Protein AF-A0A0Q3MGG3-F1 (afdb_monomer_lite)

Secondary structure (DSSP, 8-state):
----------EEE---GGGGPEEETTEEE-TTSPPHHHHHHHHHHHHHHHHHHS-GGGEEE--TTS--------SS-------------------------------------

Organism: Brachypodium distachyon (NCBI:txid15368)

Foldseek 3Di:
DDPPPPPLQAAEDEDDLQVCWDDPDPDTDRPVGDDLVVVVVVSVVVQVVVCVVDPNPRYHYDDRPDDDDDDDDAPPNDDDDDDDDPDDPPPPDDDDDDDDDDDDDDDDDDDDD

pLDDT: mean 71.73, std 20.2, range [34.09, 93.06]

Radius of gyration: 28.98 Å; chains: 1; bounding box: 102×44×48 Å

Sequence (113 aa):
MGSECYAAKLRSSISQFTLYGILKGNKPDFH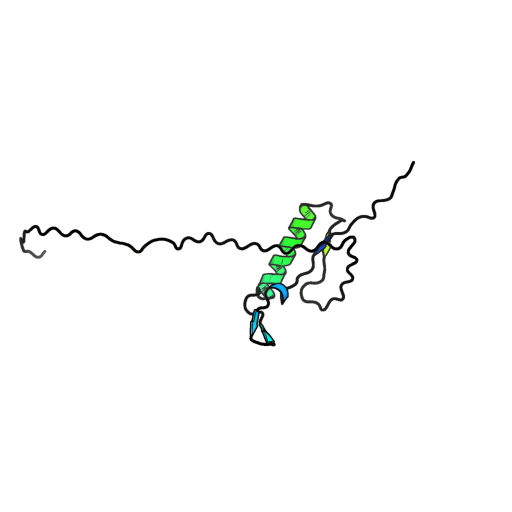VAMPPAKAKPFYTSLVEKFQKSYTNDTVKDGIFGAMMKVSLVNDGPVTMQVDSPSVQDSSRSSNGDASLVPDGEAAVPNETR

Structure (mmCIF, N/CA/C/O backbone):
data_AF-A0A0Q3MGG3-F1
#
_entry.id   AF-A0A0Q3MGG3-F1
#
loop_
_atom_site.group_PDB
_atom_site.id
_atom_site.type_symbol
_atom_site.label_atom_id
_atom_site.label_alt_id
_atom_site.label_comp_id
_atom_site.label_asym_id
_atom_site.label_entity_id
_atom_site.label_seq_id
_atom_site.pdbx_PDB_ins_code
_atom_site.Cartn_x
_atom_site.Cartn_y
_atom_site.Cartn_z
_atom_site.occupancy
_atom_site.B_iso_or_equiv
_atom_site.auth_seq_id
_atom_site.auth_comp_id
_atom_site.auth_asym_id
_atom_site.auth_atom_id
_atom_site.pdbx_PDB_model_num
ATOM 1 N N . MET A 1 1 ? -30.998 10.839 24.889 1.00 40.59 1 MET A N 1
ATOM 2 C CA . MET A 1 1 ? -30.159 9.626 24.766 1.00 40.59 1 MET A CA 1
ATOM 3 C C . MET A 1 1 ? -30.016 9.298 23.287 1.00 40.59 1 MET A C 1
ATOM 5 O O . MET A 1 1 ? -30.768 8.495 22.762 1.00 40.59 1 MET A O 1
ATOM 9 N N . GLY A 1 2 ? -29.129 10.011 22.594 1.00 43.22 2 GLY A N 1
ATOM 10 C CA . GLY A 1 2 ? -28.794 9.757 21.194 1.00 43.22 2 GLY A CA 1
ATOM 11 C C . GLY A 1 2 ? -27.353 9.284 21.143 1.00 43.22 2 GLY A C 1
ATOM 12 O O . GLY A 1 2 ? -26.448 10.089 20.970 1.00 43.22 2 GLY A O 1
ATOM 13 N N . SER A 1 3 ? -27.131 8.001 21.412 1.00 42.62 3 SER A N 1
ATOM 14 C CA . SER A 1 3 ? -25.853 7.362 21.126 1.00 42.62 3 SER A CA 1
ATOM 15 C C . SER A 1 3 ? -25.849 7.037 19.639 1.00 42.62 3 SER A C 1
ATOM 17 O O . SER A 1 3 ? -26.226 5.934 19.242 1.00 42.62 3 SER A O 1
ATOM 19 N N . GLU A 1 4 ? -25.487 8.010 18.806 1.00 43.66 4 GLU A N 1
ATOM 20 C CA . GLU A 1 4 ? -25.012 7.690 17.465 1.00 43.66 4 GLU A CA 1
ATOM 21 C C . GLU A 1 4 ? -23.788 6.799 17.650 1.00 43.66 4 GLU A C 1
ATOM 23 O O . GLU A 1 4 ? -22.716 7.235 18.073 1.00 43.66 4 GLU A O 1
ATOM 28 N N . CYS A 1 5 ? -23.992 5.504 17.421 1.00 34.09 5 CYS A N 1
ATOM 29 C CA . CYS A 1 5 ? -22.927 4.549 17.229 1.00 34.09 5 CYS A CA 1
ATOM 30 C C . CYS A 1 5 ? -22.067 5.083 16.084 1.00 34.09 5 CYS A C 1
ATOM 32 O O . CYS A 1 5 ? -22.395 4.883 14.917 1.00 34.09 5 CYS A O 1
ATOM 34 N N . TYR A 1 6 ? -20.982 5.783 16.413 1.00 47.69 6 TYR A N 1
ATOM 35 C CA . TYR A 1 6 ? -19.891 6.006 15.480 1.00 47.69 6 TYR A CA 1
ATOM 36 C C . TYR A 1 6 ? -19.469 4.616 15.010 1.00 47.69 6 TYR A C 1
ATOM 38 O O . TYR A 1 6 ? -18.832 3.868 15.755 1.00 47.69 6 TYR A O 1
ATOM 46 N N . ALA A 1 7 ? -19.909 4.226 13.814 1.00 49.62 7 ALA A N 1
ATOM 47 C CA . ALA A 1 7 ? -19.470 3.000 13.177 1.00 49.62 7 ALA A CA 1
ATOM 48 C C . ALA A 1 7 ? -17.943 3.004 13.243 1.00 49.62 7 ALA A C 1
ATOM 50 O O . ALA A 1 7 ? -17.316 3.971 12.805 1.00 49.62 7 ALA A O 1
ATOM 51 N N . ALA A 1 8 ? -17.353 1.986 13.875 1.00 55.44 8 ALA A N 1
ATOM 52 C CA . ALA A 1 8 ? -15.915 1.921 14.085 1.00 55.44 8 ALA A CA 1
ATOM 53 C C . ALA A 1 8 ? -15.208 2.116 12.734 1.00 55.44 8 ALA A C 1
ATOM 55 O O . ALA A 1 8 ? -15.246 1.242 11.868 1.00 55.44 8 ALA A O 1
ATOM 56 N N . LYS A 1 9 ? -14.623 3.302 12.517 1.00 66.00 9 LYS A N 1
ATOM 57 C CA . LYS A 1 9 ? -13.968 3.652 11.255 1.00 66.00 9 LYS A CA 1
ATOM 58 C C . LYS A 1 9 ? -12.666 2.859 11.193 1.00 66.00 9 LYS A C 1
ATOM 60 O O . LYS A 1 9 ? -11.687 3.194 11.861 1.00 66.00 9 LYS A O 1
ATOM 65 N N . LEU A 1 10 ? -12.688 1.765 10.440 1.00 68.44 10 LEU A N 1
ATOM 66 C CA . LEU A 1 10 ? -11.533 0.895 10.257 1.00 68.44 10 LEU A CA 1
ATOM 67 C C . LEU A 1 10 ? -10.517 1.559 9.322 1.00 68.44 10 LEU A C 1
ATOM 69 O O . LEU A 1 10 ? -10.869 2.114 8.281 1.00 68.44 10 LEU A O 1
ATOM 73 N N . ARG A 1 11 ? -9.241 1.484 9.694 1.00 82.00 11 ARG A N 1
ATOM 74 C CA . ARG A 1 11 ? -8.092 1.870 8.872 1.00 82.00 11 ARG A CA 1
ATOM 75 C C . ARG A 1 11 ? -7.616 0.628 8.134 1.00 82.00 11 ARG A C 1
ATOM 77 O O . ARG A 1 11 ? -7.422 -0.404 8.765 1.00 82.00 11 ARG A O 1
ATOM 84 N N . SER A 1 12 ? -7.426 0.718 6.822 1.00 82.50 12 SER A N 1
ATOM 85 C CA . SER A 1 12 ? -6.929 -0.404 6.016 1.00 82.50 12 SER A CA 1
ATOM 86 C C . SER A 1 12 ? -5.542 -0.082 5.473 1.00 82.50 12 SER A C 1
ATOM 88 O O . SER A 1 12 ? -5.360 0.969 4.863 1.00 82.50 12 SER A O 1
ATOM 90 N N . SER A 1 13 ? -4.579 -0.976 5.693 1.00 84.19 13 SER A N 1
ATOM 91 C CA . SER A 1 13 ? -3.266 -0.933 5.041 1.00 84.19 13 SER A CA 1
ATOM 92 C C . SER A 1 13 ? -3.259 -1.908 3.868 1.00 84.19 13 SER A C 1
ATOM 94 O O . SER A 1 13 ? -3.680 -3.055 4.015 1.00 84.19 13 SER A O 1
ATOM 96 N N . ILE A 1 14 ? -2.827 -1.442 2.693 1.00 87.88 14 ILE A N 1
ATOM 97 C CA . ILE A 1 14 ? -2.701 -2.262 1.483 1.00 87.88 14 ILE A CA 1
ATOM 98 C C . ILE A 1 14 ? -1.363 -1.928 0.823 1.00 87.88 14 ILE A C 1
ATOM 100 O O . ILE A 1 14 ? -1.095 -0.772 0.497 1.00 87.88 14 ILE A O 1
ATOM 104 N N . SER A 1 15 ? -0.514 -2.934 0.610 1.00 88.50 15 SER A N 1
ATOM 105 C CA . SER A 1 15 ? 0.758 -2.756 -0.094 1.00 88.50 15 SER A CA 1
ATOM 106 C C . SER A 1 15 ? 0.524 -2.408 -1.571 1.00 88.50 15 SER A C 1
ATOM 108 O O . SER A 1 15 ? -0.049 -3.223 -2.297 1.00 88.50 15 SER A O 1
ATOM 110 N N . GLN A 1 16 ? 1.007 -1.251 -2.040 1.00 88.62 16 GLN A N 1
ATOM 111 C CA . GLN A 1 16 ? 0.819 -0.799 -3.426 1.00 88.62 16 GLN A CA 1
ATOM 112 C C . GLN A 1 16 ? 2.131 -0.318 -4.067 1.00 88.62 16 GLN A C 1
ATOM 114 O O . GLN A 1 16 ? 2.469 0.862 -4.045 1.00 88.62 16 GLN A O 1
ATOM 119 N N . PHE A 1 17 ? 2.871 -1.242 -4.688 1.00 86.31 17 PHE A N 1
ATOM 120 C CA . PHE A 1 17 ? 4.147 -0.924 -5.350 1.00 86.31 17 PHE A CA 1
ATOM 121 C C . PHE A 1 17 ? 3.981 -0.028 -6.588 1.00 86.31 17 PHE A C 1
ATOM 123 O O . PHE A 1 17 ? 4.910 0.679 -6.973 1.00 86.31 17 PHE A O 1
ATOM 130 N N . THR A 1 18 ? 2.793 -0.029 -7.201 1.00 85.81 18 THR A N 1
ATOM 131 C CA . THR A 1 18 ? 2.509 0.742 -8.417 1.00 85.81 18 THR A CA 1
ATOM 132 C C . THR A 1 18 ? 2.562 2.252 -8.199 1.00 85.81 18 THR A C 1
ATOM 134 O O . THR A 1 18 ? 2.671 2.985 -9.176 1.00 85.81 18 THR A O 1
ATOM 137 N N . LEU A 1 19 ? 2.516 2.718 -6.944 1.00 86.56 19 LEU A N 1
ATOM 138 C CA . LEU A 1 19 ? 2.709 4.130 -6.598 1.00 86.56 19 LEU A CA 1
ATOM 139 C C . LEU A 1 19 ? 4.111 4.640 -6.974 1.00 86.56 19 LEU A C 1
ATOM 141 O O . LEU A 1 19 ? 4.259 5.815 -7.277 1.00 86.56 19 LEU A O 1
ATOM 145 N N . TYR A 1 20 ? 5.114 3.757 -7.030 1.00 84.62 20 TYR A N 1
ATOM 146 C CA . TYR A 1 20 ? 6.477 4.071 -7.485 1.00 84.62 20 TYR A CA 1
ATOM 147 C C . TYR A 1 20 ? 6.691 3.770 -8.983 1.00 84.62 20 TYR A C 1
ATOM 149 O O . TYR A 1 20 ? 7.806 3.488 -9.422 1.00 84.62 20 TYR A O 1
ATOM 157 N N . GLY A 1 21 ? 5.620 3.781 -9.782 1.00 84.56 21 GLY A N 1
ATOM 158 C CA . GLY A 1 21 ? 5.697 3.586 -11.228 1.00 84.56 21 GLY A CA 1
ATOM 159 C C . GLY A 1 21 ? 6.203 4.827 -11.965 1.00 84.56 21 GLY A C 1
ATOM 160 O O . GLY A 1 21 ? 5.658 5.915 -11.809 1.00 84.56 21 GLY A O 1
ATOM 161 N N . ILE A 1 22 ? 7.202 4.648 -12.826 1.00 84.88 22 ILE A N 1
ATOM 162 C CA . ILE A 1 22 ? 7.658 5.638 -13.807 1.00 84.88 22 ILE A CA 1
ATOM 163 C C . ILE A 1 22 ? 7.081 5.263 -15.171 1.00 84.88 22 ILE A C 1
ATOM 165 O O . ILE A 1 22 ? 7.160 4.113 -15.597 1.00 84.88 22 ILE A O 1
ATOM 169 N N . LEU A 1 23 ? 6.521 6.231 -15.892 1.00 86.06 23 LEU A N 1
ATOM 170 C CA . LEU A 1 23 ? 6.021 6.007 -17.246 1.00 86.06 23 LEU A CA 1
ATOM 171 C C . LEU A 1 23 ? 7.148 6.200 -18.269 1.00 86.06 23 LEU A C 1
ATOM 173 O O . LEU A 1 23 ? 7.673 7.299 -18.436 1.00 86.06 23 LEU A O 1
ATOM 177 N N . LYS A 1 24 ? 7.510 5.129 -18.985 1.00 83.88 24 LYS A N 1
ATOM 178 C CA . LYS A 1 24 ? 8.363 5.186 -20.182 1.00 83.88 24 LYS A CA 1
ATOM 179 C C . LYS A 1 24 ? 7.452 5.167 -21.411 1.00 83.88 24 LYS A C 1
ATOM 181 O O . LYS A 1 24 ? 7.107 4.104 -21.931 1.00 83.88 24 LYS A O 1
ATOM 186 N N . GLY A 1 25 ? 6.994 6.350 -21.824 1.00 86.81 25 GLY A N 1
ATOM 187 C CA . GLY A 1 25 ? 5.884 6.488 -22.772 1.00 86.81 25 GLY A CA 1
ATOM 188 C C . GLY A 1 25 ? 4.577 6.004 -22.135 1.00 86.81 25 GLY A C 1
ATOM 189 O O . GLY A 1 25 ? 4.224 6.456 -21.053 1.00 86.81 25 GLY A O 1
ATOM 190 N N . ASN A 1 26 ? 3.900 5.035 -22.761 1.00 89.25 26 ASN A N 1
ATOM 191 C CA . ASN A 1 26 ? 2.661 4.438 -22.231 1.00 89.25 26 ASN A CA 1
ATOM 192 C C . ASN A 1 26 ? 2.897 3.178 -21.379 1.00 89.25 26 ASN A C 1
ATOM 194 O O . ASN A 1 26 ? 1.943 2.583 -20.878 1.00 89.25 26 ASN A O 1
ATOM 198 N N . LYS A 1 27 ? 4.153 2.730 -21.238 1.00 88.12 27 LYS A N 1
ATOM 199 C CA . LYS A 1 27 ? 4.494 1.537 -20.462 1.00 88.12 27 LYS A CA 1
ATOM 200 C C . LYS A 1 27 ? 4.923 1.940 -19.047 1.00 88.12 27 LYS A C 1
ATOM 202 O O . LYS A 1 27 ? 5.914 2.663 -18.913 1.00 88.12 27 LYS A O 1
ATOM 207 N N . PRO A 1 28 ? 4.240 1.457 -17.998 1.00 87.88 28 PRO A N 1
ATOM 208 C CA . PRO A 1 28 ? 4.699 1.655 -16.635 1.00 87.88 28 PRO A CA 1
ATOM 209 C C . PRO A 1 28 ? 5.917 0.771 -16.342 1.00 87.88 28 PRO A C 1
ATOM 211 O O . PRO A 1 28 ? 5.980 -0.398 -16.732 1.00 87.88 28 PRO A O 1
ATOM 214 N N . ASP A 1 29 ? 6.888 1.353 -15.654 1.00 86.69 29 ASP A N 1
ATOM 215 C CA . ASP A 1 29 ? 8.122 0.734 -15.194 1.00 86.69 29 ASP A CA 1
ATOM 216 C C . ASP A 1 29 ? 8.238 0.925 -13.676 1.00 86.69 29 ASP A C 1
ATOM 218 O O . ASP A 1 29 ? 8.061 2.026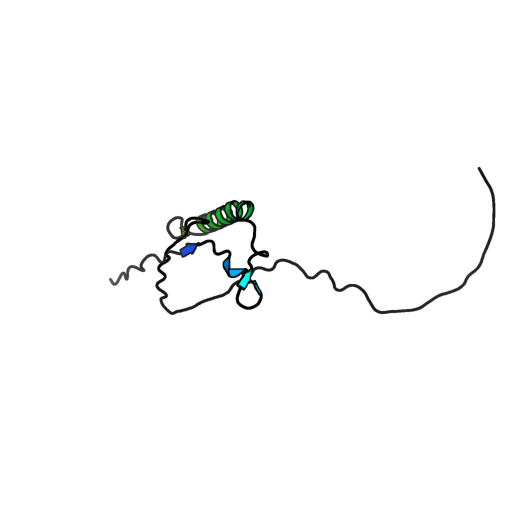 -13.166 1.00 86.69 29 ASP A O 1
ATOM 222 N N . PHE A 1 30 ? 8.528 -0.150 -12.947 1.00 87.56 30 PHE A N 1
ATOM 223 C CA . PHE A 1 30 ? 8.519 -0.185 -11.482 1.00 87.56 30 PHE A CA 1
ATOM 224 C C . PHE A 1 30 ? 9.894 -0.505 -10.885 1.00 87.56 30 PHE A C 1
ATOM 226 O O . PHE A 1 30 ? 9.977 -0.920 -9.733 1.00 87.56 30 PHE A O 1
ATOM 233 N N . HIS A 1 31 ? 10.979 -0.339 -11.646 1.00 86.50 31 HIS A N 1
ATOM 234 C CA . HIS A 1 31 ? 12.341 -0.651 -11.187 1.00 86.50 31 HIS A CA 1
ATOM 235 C C . HIS A 1 31 ? 12.777 0.098 -9.915 1.00 86.50 31 HIS A C 1
ATOM 237 O O . HIS A 1 31 ? 13.674 -0.372 -9.222 1.00 86.50 31 HIS A O 1
ATOM 243 N N . VAL A 1 32 ? 12.161 1.244 -9.604 1.00 84.88 32 VAL A N 1
ATOM 244 C CA . VAL A 1 32 ? 12.449 2.029 -8.389 1.00 84.88 32 VAL A CA 1
ATOM 245 C C . VAL A 1 32 ? 11.745 1.452 -7.153 1.00 84.88 32 VAL A C 1
ATOM 247 O O . VAL A 1 32 ? 12.158 1.713 -6.024 1.00 84.88 32 VAL A O 1
ATOM 250 N N . ALA A 1 33 ? 10.704 0.634 -7.335 1.00 87.94 33 ALA A N 1
ATOM 251 C CA . ALA A 1 33 ? 10.012 -0.002 -6.226 1.00 87.94 33 ALA A CA 1
ATOM 252 C C . ALA A 1 33 ? 10.895 -1.066 -5.554 1.00 87.94 33 ALA A C 1
ATOM 254 O O . ALA A 1 33 ? 11.662 -1.787 -6.196 1.00 87.94 33 ALA A O 1
ATOM 255 N N . MET A 1 34 ? 10.755 -1.200 -4.235 1.00 87.94 34 MET A N 1
ATOM 256 C CA . MET A 1 34 ? 11.502 -2.194 -3.470 1.00 87.94 34 MET A CA 1
ATOM 257 C C . MET A 1 34 ? 11.185 -3.627 -3.955 1.00 87.94 34 MET A C 1
ATOM 259 O O . MET A 1 34 ? 10.009 -3.967 -4.111 1.00 87.94 34 MET A O 1
ATOM 263 N N . PRO A 1 35 ? 12.194 -4.510 -4.123 1.00 90.69 35 PRO A N 1
ATOM 264 C CA . PRO A 1 35 ? 11.963 -5.897 -4.521 1.00 90.69 35 PRO A CA 1
ATOM 265 C C . PRO A 1 35 ? 11.044 -6.646 -3.539 1.00 90.69 35 PRO A C 1
ATOM 267 O O . PRO A 1 35 ? 11.207 -6.479 -2.325 1.00 90.69 35 PRO A O 1
ATOM 270 N N . PRO A 1 36 ? 10.159 -7.551 -4.008 1.00 88.38 36 PRO A N 1
ATOM 271 C CA . PRO A 1 36 ? 9.170 -8.235 -3.165 1.00 88.38 36 PRO A CA 1
ATOM 272 C C . PRO A 1 36 ? 9.757 -8.941 -1.936 1.00 88.38 36 PRO A C 1
ATOM 274 O O . PRO A 1 36 ? 9.169 -8.901 -0.857 1.00 88.38 36 PRO A O 1
ATOM 277 N N . ALA A 1 37 ? 10.946 -9.537 -2.081 1.00 90.19 37 ALA A N 1
ATOM 278 C CA . ALA A 1 37 ? 11.640 -10.243 -1.004 1.00 90.19 37 ALA A CA 1
ATOM 279 C C . ALA A 1 37 ? 12.001 -9.334 0.186 1.00 90.19 37 ALA A C 1
ATOM 281 O O . ALA A 1 37 ? 11.961 -9.779 1.328 1.00 90.19 37 ALA A O 1
ATOM 282 N N . LYS A 1 38 ? 12.322 -8.059 -0.073 1.00 91.88 38 LYS A N 1
ATOM 283 C CA . LYS A 1 38 ? 12.595 -7.052 0.966 1.00 91.88 38 LYS A CA 1
ATOM 284 C C . LYS A 1 38 ? 11.331 -6.288 1.366 1.00 91.88 38 LYS A C 1
ATOM 286 O O . LYS A 1 38 ? 11.161 -5.947 2.532 1.00 91.88 38 LYS A O 1
ATOM 291 N N . ALA A 1 39 ? 10.423 -6.069 0.419 1.00 90.94 39 ALA A N 1
ATOM 292 C CA . ALA A 1 39 ? 9.195 -5.315 0.637 1.00 90.94 39 ALA A CA 1
ATOM 293 C C . ALA A 1 39 ? 8.212 -6.035 1.570 1.00 90.94 39 ALA A C 1
ATOM 295 O O . ALA A 1 39 ? 7.590 -5.381 2.400 1.00 90.94 39 ALA A O 1
ATOM 296 N N . LYS A 1 40 ? 8.108 -7.370 1.494 1.00 91.12 40 LYS A N 1
ATOM 297 C CA . LYS A 1 40 ? 7.235 -8.153 2.381 1.00 91.12 40 LYS A CA 1
ATOM 298 C C . LYS A 1 40 ? 7.574 -7.967 3.870 1.00 91.12 40 LYS A C 1
ATOM 300 O O . LYS A 1 40 ? 6.693 -7.522 4.600 1.00 91.12 40 LYS A O 1
ATOM 305 N N . PRO A 1 41 ? 8.807 -8.250 4.345 1.00 93.06 41 PRO A N 1
ATOM 306 C CA . PRO A 1 41 ? 9.135 -8.065 5.759 1.00 93.06 41 PRO A CA 1
ATOM 307 C C . PRO A 1 41 ? 9.055 -6.595 6.190 1.00 93.06 41 PRO A C 1
ATOM 309 O O . PRO A 1 41 ? 8.627 -6.308 7.307 1.00 93.06 41 PRO A O 1
ATOM 312 N N . PHE A 1 42 ? 9.398 -5.655 5.302 1.00 92.31 42 PHE A N 1
ATOM 313 C CA . PHE A 1 42 ? 9.240 -4.228 5.577 1.00 92.31 42 PHE A CA 1
ATOM 314 C C . PHE A 1 42 ? 7.770 -3.858 5.821 1.00 92.31 42 PHE A C 1
ATOM 316 O O . PHE A 1 42 ? 7.448 -3.246 6.839 1.00 92.31 42 PHE A O 1
ATOM 323 N N . TYR A 1 43 ? 6.876 -4.285 4.928 1.00 91.88 43 TYR A N 1
ATOM 324 C CA . TYR A 1 43 ? 5.440 -4.051 5.037 1.00 91.88 43 TYR A CA 1
ATOM 325 C C . TYR A 1 43 ? 4.850 -4.675 6.305 1.00 91.88 43 TYR A C 1
ATOM 327 O O . TYR A 1 43 ? 4.137 -3.997 7.039 1.00 91.88 43 TYR A O 1
ATOM 335 N N . THR A 1 44 ? 5.210 -5.922 6.625 1.00 90.50 44 THR A N 1
ATOM 336 C CA . THR A 1 44 ? 4.777 -6.570 7.872 1.00 90.50 44 THR A CA 1
ATOM 337 C C . THR A 1 44 ? 5.188 -5.750 9.097 1.00 90.50 44 THR A C 1
ATOM 339 O O . THR A 1 44 ? 4.350 -5.456 9.945 1.00 90.50 44 THR A O 1
ATOM 342 N N . SER A 1 45 ? 6.436 -5.268 9.148 1.00 92.44 45 SER A N 1
ATOM 343 C CA . SER A 1 45 ? 6.899 -4.422 10.257 1.00 92.44 45 SER A CA 1
ATOM 344 C C . SER A 1 45 ? 6.148 -3.085 10.362 1.00 92.44 45 SER A C 1
ATOM 346 O O . SER A 1 45 ? 5.989 -2.545 11.457 1.00 92.44 45 SER A O 1
ATOM 348 N N . LEU A 1 46 ? 5.680 -2.537 9.235 1.00 90.62 46 LEU A N 1
ATOM 349 C CA . LEU A 1 46 ? 4.886 -1.309 9.190 1.00 90.62 46 LEU A CA 1
ATOM 350 C C . LEU A 1 46 ? 3.487 -1.542 9.774 1.00 90.62 46 LEU A C 1
ATOM 352 O O . LEU A 1 46 ? 3.044 -0.775 10.628 1.00 90.62 46 LEU A O 1
ATOM 356 N N . VAL A 1 47 ? 2.818 -2.620 9.357 1.00 89.38 47 VAL A N 1
ATOM 357 C CA . VAL A 1 47 ? 1.493 -3.005 9.867 1.00 89.38 47 VAL A CA 1
ATOM 358 C C . VAL A 1 47 ? 1.552 -3.267 11.370 1.00 89.38 47 VAL A C 1
ATOM 360 O O . VAL A 1 47 ? 0.717 -2.751 12.112 1.00 89.38 47 VAL A O 1
ATOM 363 N N . GLU A 1 48 ? 2.580 -3.973 11.845 1.00 89.69 48 GLU A N 1
ATOM 364 C CA . GLU A 1 48 ? 2.797 -4.203 13.277 1.00 89.69 48 GLU A CA 1
ATOM 365 C C . GLU A 1 48 ? 2.969 -2.898 14.064 1.00 89.69 48 GLU A C 1
ATOM 367 O O . GLU A 1 48 ? 2.444 -2.764 15.170 1.00 89.69 48 GLU A O 1
ATOM 372 N N . LYS A 1 49 ? 3.693 -1.911 13.517 1.00 90.12 49 LYS A N 1
ATOM 373 C CA . LYS A 1 49 ? 3.829 -0.591 14.152 1.00 90.12 49 LYS A CA 1
ATOM 374 C C . LYS A 1 49 ? 2.477 0.106 14.260 1.00 90.12 49 LYS A C 1
ATOM 376 O O . LYS A 1 49 ? 2.161 0.627 15.325 1.00 90.12 49 LYS A O 1
ATOM 381 N N . PHE A 1 50 ? 1.654 0.066 13.213 1.00 88.56 50 PHE A N 1
ATOM 382 C CA . PHE A 1 50 ? 0.308 0.636 13.271 1.00 88.56 50 PHE A CA 1
ATOM 383 C C . PHE A 1 50 ? -0.583 -0.082 14.285 1.00 88.56 50 PHE A C 1
ATOM 385 O O . PHE A 1 50 ? -1.244 0.580 15.078 1.00 88.56 50 PHE A O 1
ATOM 392 N N . GLN A 1 51 ? -0.559 -1.412 14.327 1.00 86.69 51 GLN A N 1
ATOM 393 C CA . GLN A 1 51 ? -1.312 -2.184 15.321 1.00 86.69 51 GLN A CA 1
ATOM 394 C C . GLN A 1 51 ? -0.887 -1.868 16.761 1.00 86.69 51 GLN A C 1
ATOM 396 O O . GLN A 1 51 ? -1.725 -1.882 17.654 1.00 86.69 51 GLN A O 1
ATOM 401 N N . LYS A 1 52 ? 0.393 -1.544 16.991 1.00 87.00 52 LYS A N 1
ATOM 402 C CA . LYS A 1 52 ? 0.902 -1.113 18.304 1.00 87.00 52 LYS A CA 1
ATOM 403 C C . LYS A 1 52 ? 0.529 0.330 18.652 1.00 87.00 52 LYS A C 1
ATOM 405 O O . LYS A 1 52 ? 0.307 0.628 19.820 1.00 87.00 52 LYS A O 1
ATOM 410 N N . SER A 1 53 ? 0.505 1.232 17.671 1.00 86.62 53 SER A N 1
ATOM 411 C CA . SER A 1 53 ? 0.197 2.654 17.886 1.00 86.62 53 SER A CA 1
ATOM 412 C C . SER A 1 53 ? -1.300 2.949 18.011 1.00 86.62 53 SER A C 1
ATOM 414 O O . SER A 1 53 ? -1.667 3.978 18.575 1.00 86.62 53 SER A O 1
ATOM 416 N N . TYR A 1 54 ? -2.161 2.073 17.493 1.00 82.31 54 TYR A N 1
ATOM 417 C CA . TYR A 1 54 ? -3.616 2.210 17.546 1.00 82.31 54 TYR A CA 1
ATOM 418 C C . TYR A 1 54 ? -4.256 1.098 18.385 1.00 82.31 54 TYR A C 1
ATOM 420 O O . TYR A 1 54 ? -3.626 0.106 18.733 1.00 82.31 54 TYR A O 1
ATOM 428 N N . THR A 1 55 ? -5.543 1.235 18.710 1.00 77.75 55 THR A N 1
ATOM 429 C CA . THR A 1 55 ? -6.307 0.139 19.320 1.00 77.75 55 THR A CA 1
ATOM 430 C C . THR A 1 55 ? -6.354 -1.044 18.347 1.00 77.75 55 THR A C 1
ATOM 432 O O . THR A 1 55 ? -6.766 -0.863 17.196 1.00 77.75 55 THR A O 1
ATOM 435 N N . ASN A 1 56 ? -5.945 -2.230 18.818 1.00 61.19 56 ASN A N 1
ATOM 436 C CA . ASN A 1 56 ? -5.675 -3.439 18.019 1.00 61.19 56 ASN A CA 1
ATOM 437 C C . ASN A 1 56 ? -6.761 -3.801 16.983 1.00 61.19 56 ASN A C 1
ATOM 439 O O . ASN A 1 56 ? -6.436 -4.321 15.922 1.00 61.19 56 ASN A O 1
ATOM 443 N N . ASP A 1 57 ? -8.032 -3.476 17.230 1.00 68.06 57 ASP A N 1
ATOM 444 C CA . ASP A 1 57 ? -9.138 -3.837 16.329 1.00 68.06 57 ASP A CA 1
ATOM 445 C C . ASP A 1 57 ? -9.430 -2.845 15.196 1.00 68.06 57 ASP A C 1
ATOM 447 O O . ASP A 1 57 ? -10.269 -3.107 14.329 1.00 68.06 57 ASP A O 1
ATOM 451 N N . THR A 1 58 ? -8.740 -1.704 15.167 1.00 80.12 58 THR A N 1
ATOM 452 C CA . THR A 1 58 ? -9.037 -0.629 14.207 1.00 80.12 58 THR A CA 1
ATOM 453 C C . THR A 1 58 ? -8.207 -0.685 12.929 1.00 80.12 58 THR A C 1
ATOM 455 O O . THR A 1 58 ? -8.537 0.028 11.982 1.00 80.12 58 THR A O 1
ATOM 458 N N . VAL A 1 59 ? -7.162 -1.519 12.875 1.00 81.69 59 VAL A N 1
ATOM 459 C CA . VAL A 1 59 ? -6.275 -1.658 11.711 1.00 81.69 59 VAL A CA 1
ATOM 460 C C . VAL A 1 59 ? -6.528 -3.002 11.034 1.00 81.69 59 VAL A C 1
ATOM 462 O O . VAL A 1 59 ? -6.323 -4.059 11.625 1.00 81.69 59 VAL A O 1
ATOM 465 N N . LYS A 1 60 ? -6.974 -2.965 9.780 1.00 85.06 60 LYS A N 1
ATOM 466 C CA . LYS A 1 60 ? -7.112 -4.130 8.904 1.00 85.06 60 LYS A CA 1
ATOM 467 C C . LYS A 1 60 ? -5.952 -4.165 7.912 1.00 85.06 60 LYS A C 1
ATOM 469 O O . LYS A 1 60 ? -5.505 -3.120 7.436 1.00 85.06 60 LYS A O 1
ATOM 474 N N . ASP A 1 61 ? -5.479 -5.368 7.616 1.00 86.62 61 ASP A N 1
ATOM 475 C CA . ASP A 1 61 ? -4.412 -5.617 6.648 1.00 86.62 61 ASP A CA 1
ATOM 476 C C . ASP A 1 61 ? -4.957 -6.364 5.424 1.00 86.62 61 ASP A C 1
ATOM 478 O O . ASP A 1 61 ? -5.931 -7.116 5.519 1.00 86.62 61 ASP A O 1
ATOM 482 N N . GLY A 1 62 ? -4.331 -6.137 4.274 1.00 85.38 62 GLY A N 1
ATOM 483 C CA . GLY A 1 62 ? -4.516 -6.936 3.072 1.00 85.38 62 GLY A CA 1
ATOM 484 C C . GLY A 1 62 ? -3.581 -8.147 3.012 1.00 85.38 62 GLY A C 1
ATOM 485 O O . GLY A 1 62 ? -2.925 -8.518 3.980 1.00 85.38 62 GLY A O 1
ATOM 486 N N . ILE A 1 63 ? -3.505 -8.772 1.834 1.00 85.50 63 ILE A N 1
ATOM 487 C CA . ILE A 1 63 ? -2.567 -9.867 1.562 1.00 85.50 63 ILE A CA 1
ATOM 488 C C . ILE A 1 63 ? -1.463 -9.336 0.646 1.00 85.50 63 ILE A C 1
ATOM 490 O O . ILE A 1 63 ? -1.707 -9.020 -0.520 1.00 85.50 63 ILE A O 1
ATOM 494 N N . PHE A 1 64 ? -0.235 -9.258 1.167 1.00 87.81 64 PHE A N 1
ATOM 495 C CA . PHE A 1 64 ? 0.918 -8.770 0.408 1.00 87.81 64 PHE A CA 1
ATOM 496 C C . PHE A 1 64 ? 1.137 -9.586 -0.876 1.00 87.81 64 PHE A C 1
ATOM 498 O O . PHE A 1 64 ? 1.282 -10.809 -0.830 1.00 87.81 64 PHE A O 1
ATOM 505 N N . GLY A 1 65 ? 1.215 -8.896 -2.016 1.00 82.44 65 GLY A N 1
ATOM 506 C CA . GLY A 1 65 ? 1.503 -9.502 -3.321 1.00 82.44 65 GLY A CA 1
ATOM 507 C C . GLY A 1 65 ? 0.358 -10.316 -3.935 1.00 82.44 65 GLY A C 1
ATOM 508 O O . GLY A 1 65 ? 0.546 -10.892 -5.004 1.00 82.44 65 GLY A O 1
ATOM 509 N N . ALA A 1 66 ? -0.816 -10.368 -3.300 1.00 84.00 66 ALA A N 1
ATOM 510 C CA . ALA A 1 66 ? -1.993 -11.004 -3.879 1.00 84.00 66 ALA A CA 1
ATOM 511 C C . ALA A 1 66 ? -2.783 -10.028 -4.761 1.00 84.00 66 ALA A C 1
ATOM 513 O O . ALA A 1 66 ? -2.836 -8.825 -4.506 1.00 84.00 66 ALA A O 1
ATOM 514 N N . MET A 1 67 ? -3.462 -10.566 -5.775 1.00 82.25 67 MET A N 1
ATOM 515 C CA . MET A 1 67 ? -4.482 -9.818 -6.509 1.00 82.25 67 MET A CA 1
ATOM 516 C C . MET A 1 67 ? -5.694 -9.607 -5.600 1.00 82.25 67 MET A C 1
ATOM 518 O O . MET A 1 67 ? -6.332 -10.570 -5.179 1.00 82.25 67 MET A O 1
ATOM 522 N N . MET A 1 68 ? -6.014 -8.347 -5.303 1.00 85.19 68 MET A N 1
ATOM 523 C CA . MET A 1 68 ? -7.090 -7.981 -4.382 1.00 85.19 68 MET A CA 1
ATOM 524 C C . MET A 1 68 ? -8.142 -7.110 -5.069 1.00 85.19 68 MET A C 1
ATOM 526 O O . MET A 1 68 ? -7.814 -6.198 -5.825 1.00 85.19 68 MET A O 1
ATOM 530 N N . LYS A 1 69 ? -9.419 -7.362 -4.760 1.00 83.88 69 LYS A N 1
ATOM 531 C CA . LYS A 1 69 ? -10.514 -6.423 -5.033 1.00 83.88 69 LYS A CA 1
ATOM 532 C C . LYS A 1 69 ? -10.774 -5.624 -3.763 1.00 83.88 69 LYS A C 1
ATOM 534 O O . LYS A 1 69 ? -11.169 -6.199 -2.754 1.00 83.88 69 LYS A O 1
ATOM 539 N N . VAL A 1 70 ? -10.522 -4.319 -3.812 1.00 82.94 70 VAL A N 1
ATOM 540 C CA . VAL A 1 70 ? -10.646 -3.422 -2.658 1.00 82.94 70 VAL A CA 1
ATOM 541 C C . VAL A 1 70 ? -11.871 -2.536 -2.850 1.00 82.94 70 VAL A C 1
ATOM 543 O O . VAL A 1 70 ? -11.945 -1.784 -3.819 1.00 82.94 70 VAL A O 1
ATOM 546 N N . SER A 1 71 ? -12.830 -2.621 -1.929 1.00 83.31 71 SER A N 1
ATOM 547 C CA . SER A 1 71 ? -13.979 -1.714 -1.872 1.00 83.31 71 SER A CA 1
ATOM 548 C C . SER A 1 71 ? -13.667 -0.564 -0.920 1.00 83.31 71 SER A C 1
ATOM 550 O O . SER A 1 71 ? -13.391 -0.793 0.255 1.00 83.31 71 SER A O 1
ATOM 552 N N . LEU A 1 72 ? -13.718 0.669 -1.424 1.00 82.50 72 LEU A N 1
ATOM 553 C CA . LEU A 1 72 ? -13.468 1.882 -0.650 1.00 82.50 72 LEU A CA 1
ATOM 554 C C . LEU A 1 72 ? -14.690 2.797 -0.735 1.00 82.50 72 LEU A C 1
ATOM 556 O O . LEU A 1 72 ? -15.048 3.256 -1.818 1.00 82.50 72 LEU A O 1
ATOM 560 N N . VAL A 1 73 ? -15.320 3.064 0.410 1.00 82.19 73 VAL A N 1
ATOM 561 C CA . VAL A 1 73 ? -16.393 4.057 0.531 1.00 82.19 73 VAL A CA 1
ATOM 562 C C . VAL A 1 73 ? -15.803 5.301 1.181 1.00 82.19 73 VAL A C 1
ATOM 564 O O . VAL A 1 73 ? -15.504 5.310 2.376 1.00 82.19 73 VAL A O 1
ATOM 567 N N . ASN A 1 74 ? -15.601 6.340 0.374 1.00 79.94 74 ASN A N 1
ATOM 568 C CA . ASN A 1 74 ? -15.101 7.626 0.842 1.00 79.94 74 ASN A CA 1
ATOM 569 C C . ASN A 1 74 ? -16.274 8.491 1.309 1.00 79.94 74 ASN A C 1
ATOM 571 O O . ASN A 1 74 ? -17.162 8.809 0.526 1.00 79.94 74 ASN A O 1
ATOM 575 N N . ASP A 1 75 ? -16.250 8.884 2.575 1.00 78.38 75 ASP A N 1
ATOM 576 C CA . ASP A 1 75 ? -17.190 9.840 3.161 1.00 78.38 75 ASP A CA 1
ATOM 577 C C . ASP A 1 75 ? -16.539 11.231 3.083 1.00 78.38 75 ASP A C 1
ATOM 579 O O . ASP A 1 75 ? -15.631 11.525 3.861 1.00 78.38 75 ASP A O 1
ATOM 583 N N . GLY A 1 76 ? -16.840 12.003 2.031 1.00 77.62 76 GLY A N 1
ATO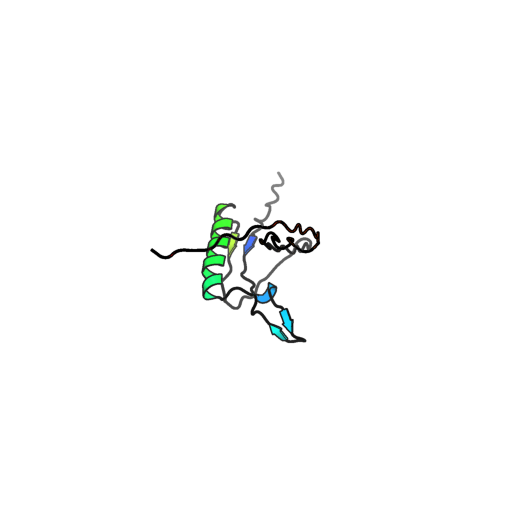M 584 C CA . GLY A 1 76 ? -16.035 13.173 1.649 1.00 77.62 76 GLY A CA 1
ATOM 585 C C . GLY A 1 76 ? -16.108 13.491 0.156 1.00 77.62 76 GL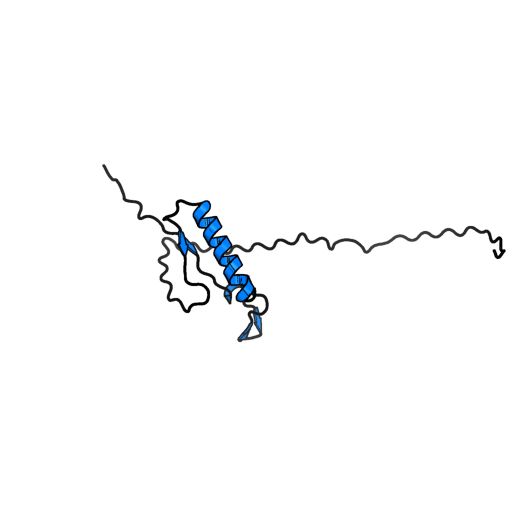Y A C 1
ATOM 586 O O . GLY A 1 76 ? -17.116 14.049 -0.263 1.00 77.62 76 GLY A O 1
ATOM 587 N N . PRO A 1 77 ? -15.121 13.169 -0.703 1.00 77.94 77 PRO A N 1
ATOM 588 C CA . PRO A 1 77 ? -13.850 12.463 -0.523 1.00 77.94 77 PRO A CA 1
ATOM 589 C C . PRO A 1 77 ? -12.666 13.394 -0.211 1.00 77.94 77 PRO A C 1
ATOM 591 O O . PRO A 1 77 ? -12.540 14.478 -0.772 1.00 77.94 77 PRO A O 1
ATOM 594 N N . VAL A 1 78 ? -11.733 12.919 0.616 1.00 83.31 78 VAL A N 1
ATOM 595 C CA . VAL A 1 78 ? -10.443 13.582 0.865 1.00 83.31 78 VAL A CA 1
ATOM 596 C C . VAL A 1 78 ? -9.330 12.595 0.535 1.00 83.31 78 VAL A C 1
ATOM 598 O O . VAL A 1 78 ? -9.288 11.503 1.096 1.00 83.31 78 VAL A O 1
ATOM 6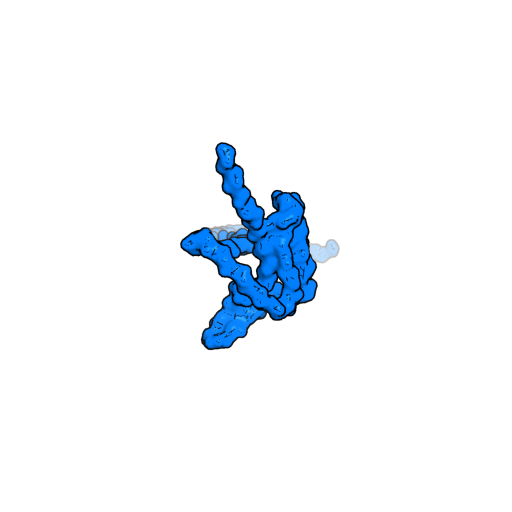01 N N . THR A 1 79 ? -8.439 12.968 -0.384 1.00 87.81 79 THR A N 1
ATOM 602 C CA . THR A 1 79 ? -7.265 12.166 -0.762 1.00 87.81 79 THR A CA 1
ATOM 603 C C . THR A 1 79 ? -6.004 12.955 -0.445 1.00 87.81 79 THR A C 1
ATOM 605 O O . THR A 1 79 ? -5.889 14.111 -0.844 1.00 87.81 79 THR A O 1
ATOM 608 N N . MET A 1 80 ? -5.063 12.335 0.266 1.00 87.38 80 MET A N 1
ATOM 609 C CA . MET A 1 80 ? -3.765 12.925 0.595 1.00 87.38 80 MET A CA 1
ATOM 610 C C . MET A 1 80 ? -2.652 12.033 0.056 1.00 87.38 80 MET A C 1
ATOM 612 O O . MET A 1 80 ? -2.666 10.825 0.289 1.00 87.38 80 MET A O 1
ATOM 616 N N . GLN A 1 81 ? -1.685 12.632 -0.634 1.00 88.81 81 GLN A N 1
ATOM 617 C CA . GLN A 1 81 ? -0.460 11.960 -1.053 1.00 88.81 81 GLN A CA 1
ATOM 618 C C . GLN A 1 81 ? 0.657 12.335 -0.079 1.00 88.81 81 GLN A C 1
ATOM 620 O O . GLN A 1 81 ? 0.927 13.515 0.132 1.00 88.81 81 GLN A O 1
ATOM 625 N N . VAL A 1 82 ? 1.284 11.328 0.525 1.00 88.25 82 VAL A N 1
ATOM 626 C CA . VAL A 1 82 ? 2.391 11.497 1.471 1.00 88.25 82 VAL A CA 1
ATOM 627 C C . VAL A 1 82 ? 3.574 10.703 0.945 1.00 88.25 82 VAL A C 1
ATOM 629 O O . VAL A 1 82 ? 3.437 9.517 0.653 1.00 88.25 82 VAL A O 1
ATOM 632 N N . ASP A 1 83 ? 4.722 11.361 0.835 1.00 87.19 83 ASP A N 1
ATOM 633 C CA . ASP A 1 83 ? 6.001 10.742 0.502 1.00 87.19 83 ASP A CA 1
ATOM 634 C C . ASP A 1 83 ? 6.992 11.041 1.632 1.00 87.19 83 ASP A C 1
ATOM 636 O O . ASP A 1 83 ? 6.964 12.125 2.221 1.00 87.19 83 ASP A O 1
ATOM 640 N N . SER A 1 84 ? 7.853 10.080 1.956 1.00 85.12 84 SER A N 1
ATOM 641 C CA . SER A 1 84 ? 8.892 10.221 2.977 1.00 85.12 84 SER A CA 1
ATOM 642 C C . SER A 1 84 ? 10.287 10.092 2.350 1.00 85.12 84 SER A C 1
ATOM 644 O O . SER A 1 84 ? 10.954 9.072 2.548 1.00 85.12 84 SER A O 1
ATOM 646 N N . PRO A 1 85 ? 10.767 11.089 1.588 1.00 70.50 85 PRO A N 1
ATOM 647 C CA . PRO A 1 85 ? 12.150 11.106 1.143 1.00 70.50 85 PRO A CA 1
ATOM 648 C C . PRO A 1 85 ? 13.049 11.526 2.311 1.00 70.50 85 PRO A C 1
ATOM 650 O O . PRO A 1 85 ? 13.098 12.690 2.701 1.00 70.50 85 PRO A O 1
ATOM 653 N N . SER A 1 86 ? 13.777 10.576 2.893 1.00 59.16 86 SER A N 1
ATOM 654 C CA . SER A 1 86 ? 14.828 10.864 3.871 1.00 59.16 86 SER A CA 1
ATOM 655 C C . SER A 1 86 ? 16.201 10.768 3.212 1.00 59.16 86 SER A C 1
ATOM 657 O O . SER A 1 86 ? 16.871 9.744 3.329 1.00 59.16 86 SER A O 1
ATOM 659 N N . VAL A 1 87 ? 16.627 11.834 2.532 1.00 50.81 87 VAL A N 1
ATOM 660 C CA . VAL A 1 87 ? 18.047 12.103 2.267 1.00 50.81 87 VAL A CA 1
ATOM 661 C C . VAL A 1 87 ? 18.259 13.605 2.422 1.00 50.81 87 VAL A C 1
ATOM 663 O O . VAL A 1 87 ? 17.740 14.398 1.643 1.00 50.81 87 VAL A O 1
ATOM 666 N N . GLN A 1 88 ? 18.983 13.993 3.472 1.00 49.81 88 GLN A N 1
ATOM 667 C CA . GLN A 1 88 ? 19.569 15.325 3.571 1.00 49.81 88 GLN A CA 1
ATOM 668 C C . GLN A 1 88 ? 20.486 15.506 2.362 1.00 49.81 88 GLN A C 1
ATOM 670 O O . GLN A 1 88 ? 21.397 14.705 2.161 1.00 49.81 88 GLN A O 1
ATOM 675 N N . ASP A 1 89 ? 20.225 16.525 1.553 1.00 47.00 89 ASP A N 1
ATOM 676 C CA . ASP A 1 89 ? 21.086 16.906 0.441 1.00 47.00 89 ASP A CA 1
ATOM 677 C C . ASP A 1 89 ? 22.415 17.445 0.999 1.00 47.00 89 ASP A C 1
ATOM 679 O O . ASP A 1 89 ? 22.565 18.630 1.290 1.00 47.00 89 ASP A O 1
ATOM 683 N N . SER A 1 90 ? 23.376 16.552 1.233 1.00 49.06 90 SER A N 1
ATOM 684 C CA . SER A 1 90 ? 24.740 16.874 1.659 1.00 49.06 90 SER A CA 1
ATOM 685 C C . SER A 1 90 ? 25.683 17.090 0.468 1.00 49.06 90 SER A C 1
ATOM 687 O O . SER A 1 90 ? 26.881 16.836 0.567 1.00 49.06 90 SER A O 1
ATOM 689 N N . SER A 1 91 ? 25.171 17.603 -0.659 1.00 50.69 91 SER A N 1
ATOM 690 C CA . SER A 1 91 ? 25.967 17.885 -1.860 1.00 50.69 91 SER A CA 1
ATOM 691 C C . SER A 1 91 ? 25.888 19.344 -2.335 1.00 50.69 91 SER A C 1
ATOM 693 O O . SER A 1 91 ? 25.644 19.640 -3.500 1.00 50.69 91 SER A O 1
ATOM 695 N N . ARG A 1 92 ? 26.170 20.297 -1.435 1.00 47.94 92 ARG A N 1
ATOM 696 C CA . ARG A 1 92 ? 26.577 21.671 -1.802 1.00 47.94 92 ARG A CA 1
ATOM 697 C C . ARG A 1 92 ? 27.824 22.127 -1.033 1.00 47.94 92 ARG A C 1
ATOM 699 O O . ARG A 1 92 ? 27.773 23.048 -0.232 1.00 47.94 92 ARG A O 1
ATOM 706 N N . SER A 1 93 ? 28.943 21.476 -1.327 1.00 44.56 93 SER A N 1
ATOM 707 C CA . SER A 1 93 ? 30.320 21.993 -1.243 1.00 44.56 93 SER A CA 1
ATOM 708 C C . SER A 1 93 ? 31.044 21.320 -2.410 1.00 44.56 93 SER A C 1
ATOM 710 O O . SER A 1 93 ? 30.902 20.116 -2.574 1.00 44.56 93 SER A O 1
ATOM 712 N N . SER A 1 94 ? 31.758 21.965 -3.320 1.00 47.25 94 SER A N 1
ATOM 713 C CA . SER A 1 94 ? 32.471 23.239 -3.324 1.00 47.25 94 SER A CA 1
ATOM 714 C C . SER A 1 94 ? 32.714 23.615 -4.789 1.00 47.25 94 SER A C 1
ATOM 716 O O . SER A 1 94 ? 33.118 22.735 -5.543 1.00 47.25 94 SER A O 1
ATOM 718 N N . ASN A 1 95 ? 32.516 24.872 -5.191 1.00 43.91 95 ASN A N 1
ATOM 719 C CA . ASN A 1 95 ? 33.196 25.458 -6.356 1.00 43.91 95 ASN A CA 1
ATOM 720 C C . ASN A 1 95 ? 33.087 26.993 -6.307 1.00 43.91 95 ASN A C 1
ATOM 722 O O . ASN A 1 95 ? 31.981 27.528 -6.284 1.00 43.91 95 ASN A O 1
ATOM 726 N N . GLY A 1 96 ? 34.243 27.665 -6.296 1.00 36.50 96 GLY A N 1
ATOM 727 C CA . GLY A 1 96 ? 34.426 29.124 -6.222 1.00 36.50 96 GLY A CA 1
ATOM 728 C C . GLY A 1 96 ? 35.428 29.461 -5.112 1.00 36.50 96 GLY A C 1
ATOM 729 O O . GLY A 1 96 ? 35.063 29.427 -3.945 1.00 36.50 96 GLY A O 1
ATOM 730 N N . ASP A 1 97 ? 36.733 29.456 -5.382 1.00 35.47 97 ASP A N 1
ATOM 731 C CA . ASP A 1 97 ? 37.546 30.543 -5.967 1.00 35.47 97 ASP A CA 1
ATOM 732 C C . ASP A 1 97 ? 38.342 31.264 -4.866 1.00 35.47 97 ASP A C 1
ATOM 734 O O . ASP A 1 97 ? 37.753 31.854 -3.967 1.00 35.47 97 ASP A O 1
ATOM 738 N N . ALA A 1 98 ? 39.673 31.161 -4.931 1.00 38.22 98 ALA A N 1
ATOM 739 C CA . ALA A 1 98 ? 40.605 32.270 -4.712 1.00 38.22 98 ALA A CA 1
ATOM 740 C C . ALA A 1 98 ? 42.055 31.758 -4.770 1.00 38.22 98 ALA A C 1
ATOM 742 O O . ALA A 1 98 ? 42.554 31.079 -3.874 1.00 38.22 98 ALA A O 1
ATOM 743 N N . SER A 1 99 ? 42.712 32.130 -5.866 1.00 37.22 99 SER A N 1
ATOM 744 C CA . SER A 1 99 ? 44.144 32.409 -5.994 1.00 37.22 99 SER A CA 1
ATOM 745 C C . SER A 1 99 ? 44.827 32.847 -4.689 1.00 37.22 99 SER A C 1
ATOM 747 O O . SER A 1 99 ? 44.313 33.745 -4.030 1.00 37.22 99 SER A O 1
ATOM 749 N N . LEU A 1 100 ? 46.020 32.302 -4.401 1.00 39.78 100 LEU A N 1
ATOM 750 C CA . LEU A 1 100 ? 47.204 33.028 -3.900 1.00 39.78 100 LEU A CA 1
ATOM 751 C C . LEU A 1 100 ? 48.390 32.058 -3.729 1.00 39.78 100 LEU A C 1
ATOM 753 O O . LEU A 1 100 ? 48.474 31.295 -2.770 1.00 39.78 100 LEU A O 1
ATOM 757 N N . VAL A 1 101 ? 49.315 32.115 -4.687 1.00 44.78 101 VAL A N 1
ATOM 758 C CA . VAL A 1 101 ? 50.727 31.742 -4.504 1.00 44.78 101 VAL A CA 1
ATOM 759 C C . VAL A 1 101 ? 51.376 32.694 -3.493 1.00 44.78 101 VAL A C 1
ATOM 761 O O . VAL A 1 101 ? 51.035 33.879 -3.462 1.00 44.78 101 VAL A O 1
ATOM 764 N N . PRO A 1 102 ? 52.351 32.204 -2.715 1.00 47.69 102 PRO A N 1
ATOM 765 C CA . PRO A 1 102 ? 53.647 32.867 -2.780 1.00 47.69 102 PRO A CA 1
ATOM 766 C C . PRO A 1 102 ? 54.822 31.887 -2.865 1.00 47.69 102 PRO A C 1
ATOM 768 O O . PRO A 1 102 ? 54.901 30.889 -2.148 1.00 47.69 102 PRO A O 1
ATOM 771 N N . ASP A 1 103 ? 55.740 32.246 -3.757 1.00 37.47 103 ASP A N 1
ATOM 772 C CA . ASP A 1 103 ? 57.099 31.738 -3.896 1.00 37.47 103 ASP A CA 1
ATOM 773 C C . ASP A 1 103 ? 57.933 31.961 -2.621 1.00 37.47 103 ASP A C 1
ATOM 775 O O . ASP A 1 103 ? 57.793 32.983 -1.946 1.00 37.47 103 ASP A O 1
ATOM 779 N N . GLY A 1 104 ? 58.838 31.025 -2.309 1.00 39.16 104 GLY A N 1
ATOM 780 C CA . GLY A 1 104 ? 59.747 31.163 -1.166 1.00 39.16 104 GLY A CA 1
ATOM 781 C C . GLY A 1 104 ? 60.622 29.942 -0.872 1.00 39.16 104 GLY A C 1
ATOM 782 O O . GLY A 1 104 ? 60.449 29.293 0.149 1.00 39.16 104 GLY A O 1
ATOM 783 N N . GLU A 1 105 ? 61.513 29.622 -1.812 1.00 34.66 105 GLU A N 1
ATOM 784 C CA . GLU A 1 105 ? 62.939 29.292 -1.613 1.00 34.66 105 GLU A CA 1
ATOM 785 C C . GLU A 1 105 ? 63.401 28.559 -0.328 1.00 34.66 105 GLU A C 1
ATOM 787 O O . GLU A 1 105 ? 63.436 29.131 0.756 1.00 34.66 105 GLU A O 1
ATOM 792 N N . ALA A 1 106 ? 63.900 27.324 -0.481 1.00 38.25 106 ALA A N 1
ATOM 793 C CA . ALA A 1 106 ? 65.321 26.990 -0.274 1.00 38.25 106 ALA A CA 1
ATOM 794 C C . ALA A 1 106 ? 65.563 25.477 -0.432 1.00 38.25 106 ALA A C 1
ATOM 796 O O . ALA A 1 106 ? 65.009 24.645 0.285 1.00 38.25 106 ALA A O 1
ATOM 797 N N . ALA A 1 107 ? 66.435 25.129 -1.375 1.00 38.38 107 ALA A N 1
ATOM 798 C CA . ALA A 1 107 ? 67.004 23.800 -1.527 1.00 38.38 107 ALA A CA 1
ATOM 799 C C . ALA A 1 107 ? 68.083 23.544 -0.464 1.00 38.38 107 ALA A C 1
ATOM 801 O O . ALA A 1 107 ? 68.953 24.390 -0.275 1.00 38.38 107 ALA A O 1
ATOM 802 N N . VAL A 1 108 ? 68.106 22.344 0.128 1.00 46.06 108 VAL A N 1
ATOM 803 C CA . VAL A 1 108 ? 69.344 21.715 0.622 1.00 46.06 108 VAL A CA 1
ATOM 804 C C . VAL A 1 108 ? 69.242 20.190 0.403 1.00 46.06 108 VAL A C 1
ATOM 806 O O . VAL A 1 108 ? 68.224 19.611 0.787 1.00 46.06 108 VAL A O 1
ATOM 809 N N . PRO A 1 109 ? 70.222 19.532 -0.251 1.00 50.09 109 PRO A N 1
ATOM 810 C CA . PRO A 1 109 ? 70.142 18.118 -0.632 1.00 50.09 109 PRO A CA 1
ATOM 811 C C . PRO A 1 109 ? 70.854 17.165 0.353 1.00 50.09 109 PRO A C 1
ATOM 813 O O . PRO A 1 109 ? 71.719 17.600 1.110 1.00 50.09 109 PRO A O 1
ATOM 816 N N . ASN A 1 110 ? 70.591 15.856 0.167 1.00 38.19 110 ASN A N 1
ATOM 817 C CA . ASN A 1 110 ? 71.409 14.685 0.563 1.00 38.19 110 ASN A CA 1
ATOM 818 C C . ASN A 1 110 ? 71.417 14.310 2.075 1.00 38.19 110 ASN A C 1
ATOM 820 O O . ASN A 1 110 ? 71.303 15.177 2.923 1.00 38.19 110 ASN A O 1
ATOM 824 N N . GLU A 1 111 ? 71.487 13.053 2.541 1.00 39.62 111 GLU A N 1
ATOM 825 C CA . GLU A 1 111 ? 72.008 11.785 2.009 1.00 39.62 111 GLU A CA 1
ATOM 826 C C . GLU A 1 111 ? 71.251 10.552 2.559 1.00 39.62 111 GLU A C 1
ATOM 828 O O . GLU A 1 111 ? 70.579 10.581 3.586 1.00 39.62 111 GLU A O 1
ATOM 833 N N . THR A 1 112 ? 71.463 9.444 1.856 1.00 42.44 112 THR A N 1
ATOM 834 C CA . THR A 1 112 ? 71.287 8.032 2.211 1.00 42.44 112 THR A CA 1
ATOM 835 C C . THR A 1 112 ? 71.8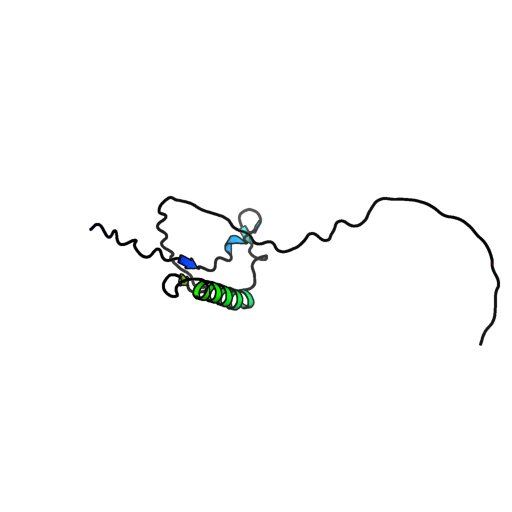00 7.636 3.610 1.00 42.44 112 THR A C 1
ATOM 837 O O . THR A 1 112 ? 73.005 7.680 3.846 1.00 42.44 112 THR A O 1
ATOM 840 N N . ARG A 1 113 ? 70.915 7.118 4.475 1.00 36.00 113 ARG A N 1
ATOM 841 C CA . ARG A 1 113 ? 70.990 5.811 5.178 1.00 36.00 113 ARG A CA 1
ATOM 842 C C . ARG A 1 113 ? 69.840 5.665 6.174 1.00 36.00 113 ARG A C 1
ATOM 844 O O . ARG A 1 113 ? 69.620 6.607 6.959 1.00 36.00 113 ARG A O 1
#

InterPro domains:
  IPR003732 D-aminoacyl-tRNA deacylase DTD [PF02580] (14-83)
  IPR003732 D-aminoacyl-tRNA deacylase DTD [PTHR10472] (14-93)
  IPR023509 D-aminoacyl-tRNA deacylase-like superfamily [G3DSA:3.50.80.10] (9-90)
  IPR023509 D-aminoacyl-tRNA deacylase-like superfamily [SSF69500] (13-84)